Protein AF-A0A0N1IF78-F1 (afdb_monomer)

InterPro domains:
  IPR001763 Rhodanese-like domain [PF00581] (11-45)
  IPR001763 Rhodanese-like domain [PS50206] (18-50)
  IPR036873 Rhodanese-like domain superfamily [G3DSA:3.40.250.10] (2-56)
  IPR036873 Rhodanese-like domain superfamily [SSF52821] (3-50)

pLDDT: mean 84.92, std 12.82, range [50.12, 96.19]

Mean predicted aligned error: 6.22 Å

Solvent-accessible surface area (backbone atoms only — not comparable to full-atom values): 3750 Å² total; per-residue (Å²): 135,82,61,70,92,80,56,80,55,73,77,59,46,70,69,42,56,80,38,88,93,56,84,47,76,37,50,58,55,72,65,58,35,73,75,72,52,73,67,70,80,47,46,78,54,34,58,69,58,61,52,55,61,65,70,71,114

Foldseek 3Di:
DDDPVPDDDPVVVVVPLPPPVDAAEAQDDPVCCVVPNDRRRHDYDHPVNVVVVVVPD

Organism: Papilio machaon (NCBI:txid76193)

Structure (mmCIF, N/CA/C/O backbone):
data_AF-A0A0N1IF78-F1
#
_entry.id   AF-A0A0N1IF78-F1
#
loop_
_atom_site.group_PDB
_atom_site.id
_atom_site.type_symbol
_atom_site.label_atom_id
_atom_site.label_alt_id
_atom_site.label_comp_id
_atom_site.label_asym_id
_atom_site.label_entity_id
_atom_site.label_seq_id
_atom_site.pdbx_PDB_ins_code
_atom_site.Cartn_x
_atom_site.Cartn_y
_atom_site.Cartn_z
_atom_site.occupancy
_atom_site.B_iso_or_equiv
_atom_site.auth_seq_id
_atom_site.auth_comp_id
_atom_site.auth_asym_id
_at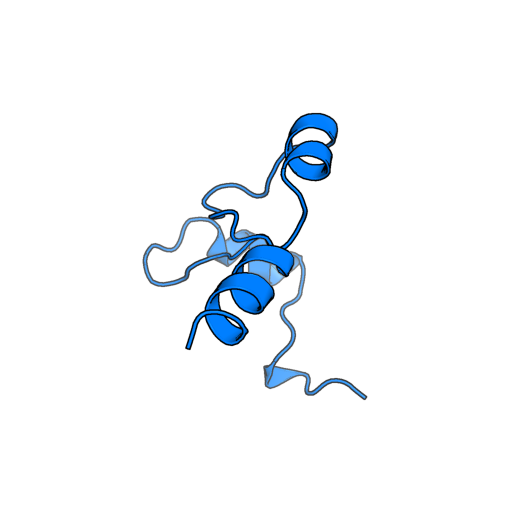om_site.auth_atom_id
_atom_site.pdbx_PDB_model_num
ATOM 1 N N . MET A 1 1 ? -13.610 -17.747 -4.563 1.00 72.75 1 MET A N 1
ATOM 2 C CA . MET A 1 1 ? -14.215 -16.524 -3.984 1.00 72.75 1 MET A CA 1
ATOM 3 C C . MET A 1 1 ? -13.300 -16.049 -2.866 1.00 72.75 1 MET A C 1
ATOM 5 O O . MET A 1 1 ? -12.800 -16.895 -2.135 1.00 72.75 1 MET A O 1
ATOM 9 N N . VAL A 1 2 ? -13.002 -14.751 -2.783 1.00 80.00 2 VAL A N 1
ATOM 10 C CA . VAL A 1 2 ? -12.196 -14.177 -1.689 1.00 80.00 2 VAL A CA 1
ATOM 11 C C . VAL A 1 2 ? -13.047 -14.049 -0.427 1.00 80.00 2 VAL A C 1
ATOM 13 O O . VAL A 1 2 ? -14.230 -13.734 -0.522 1.00 80.00 2 VAL A O 1
ATOM 16 N N . ASP A 1 3 ? -12.460 -14.322 0.740 1.00 92.25 3 ASP A N 1
ATOM 17 C CA . ASP A 1 3 ? -13.125 -14.127 2.032 1.00 92.25 3 ASP A CA 1
ATOM 18 C C . ASP A 1 3 ? -13.366 -12.621 2.249 1.00 92.25 3 ASP A C 1
ATOM 20 O O . ASP A 1 3 ? -12.383 -11.876 2.327 1.00 92.25 3 ASP A O 1
ATOM 24 N N . PRO A 1 4 ? -14.625 -12.151 2.367 1.00 88.19 4 PRO A N 1
ATOM 25 C CA . PRO A 1 4 ? -14.930 -10.736 2.572 1.00 88.19 4 PRO A CA 1
ATOM 26 C C . PRO A 1 4 ? -14.252 -10.145 3.811 1.00 88.19 4 PRO A C 1
ATOM 28 O O . PRO A 1 4 ? -13.980 -8.953 3.846 1.00 88.19 4 PRO A O 1
ATOM 31 N N . LYS A 1 5 ? -13.918 -10.968 4.816 1.00 90.06 5 LYS A N 1
ATOM 3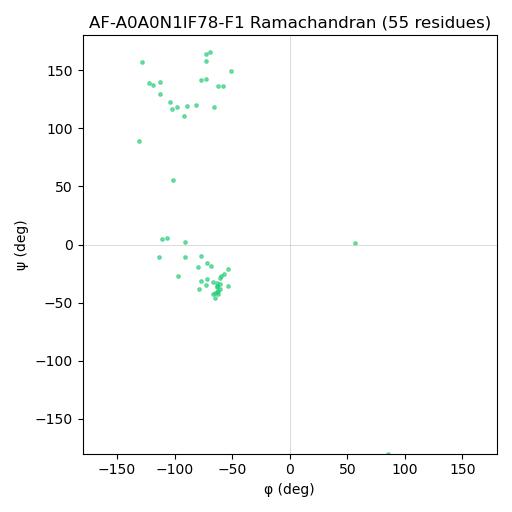2 C CA . LYS A 1 5 ? -13.197 -10.522 6.020 1.00 90.06 5 LYS A CA 1
ATOM 33 C C . LYS A 1 5 ? -11.728 -10.182 5.759 1.00 90.06 5 LYS A C 1
ATOM 35 O O . LYS A 1 5 ? -11.089 -9.567 6.606 1.00 90.06 5 LYS A O 1
ATOM 40 N N . ARG A 1 6 ? -11.178 -10.612 4.620 1.00 91.69 6 ARG A N 1
ATOM 41 C CA . ARG A 1 6 ? -9.782 -10.388 4.204 1.00 91.69 6 ARG A CA 1
ATOM 42 C C . ARG A 1 6 ? -9.652 -9.360 3.084 1.00 91.69 6 ARG A C 1
ATOM 44 O O . ARG A 1 6 ? -8.560 -9.179 2.553 1.00 91.69 6 ARG A O 1
ATOM 51 N N . VAL A 1 7 ? -10.751 -8.712 2.709 1.00 92.06 7 VAL A N 1
ATOM 52 C CA . VAL A 1 7 ? -10.788 -7.685 1.671 1.00 92.06 7 VAL A CA 1
ATOM 53 C C . VAL A 1 7 ? -11.266 -6.392 2.310 1.00 92.06 7 VAL A C 1
ATOM 55 O O . VAL A 1 7 ? -12.195 -6.396 3.111 1.00 92.06 7 VAL A O 1
ATOM 58 N N . VAL A 1 8 ? -10.622 -5.283 1.960 1.00 90.94 8 VAL A N 1
ATOM 59 C CA . VAL A 1 8 ? -11.031 -3.946 2.391 1.00 90.94 8 VAL A CA 1
ATOM 60 C C . VAL A 1 8 ? -11.510 -3.161 1.176 1.00 90.94 8 VAL A C 1
ATOM 62 O O . VAL A 1 8 ? -10.932 -3.282 0.094 1.00 90.94 8 VAL A O 1
ATOM 65 N N . SER A 1 9 ? -12.584 -2.392 1.344 1.00 93.25 9 SER A N 1
ATOM 66 C CA . SER A 1 9 ? -13.081 -1.479 0.314 1.00 93.25 9 SER A CA 1
ATOM 67 C C . SER A 1 9 ? -12.164 -0.259 0.181 1.00 93.25 9 SER A C 1
ATOM 69 O O . SER A 1 9 ? -11.354 0.036 1.068 1.00 93.25 9 SER A O 1
ATOM 71 N N . TYR A 1 10 ? -12.302 0.477 -0.920 1.00 91.50 10 TYR A N 1
ATOM 72 C CA . TYR A 1 10 ? -11.566 1.724 -1.108 1.00 91.50 10 TYR A CA 1
ATOM 73 C C . TYR A 1 10 ? -11.983 2.780 -0.072 1.00 91.50 10 TYR A C 1
ATOM 75 O O . TYR A 1 10 ? -11.139 3.440 0.533 1.00 91.50 10 TYR A O 1
ATOM 83 N N . GLU A 1 11 ? -13.282 2.885 0.196 1.00 93.25 11 GLU A N 1
ATOM 84 C CA . GLU A 1 11 ? -13.882 3.835 1.129 1.00 93.25 11 GLU A CA 1
ATOM 85 C C . GLU A 1 11 ? -13.409 3.597 2.567 1.00 93.25 11 GLU A C 1
ATOM 87 O O . GLU A 1 11 ? -13.179 4.545 3.321 1.00 93.25 11 GLU A O 1
ATOM 92 N N . ASP A 1 12 ? -13.227 2.336 2.957 1.00 90.25 12 ASP A N 1
ATOM 93 C CA . ASP A 1 12 ? -12.687 1.992 4.270 1.00 90.25 12 ASP A CA 1
ATOM 94 C C . ASP A 1 12 ? -11.172 2.197 4.337 1.00 90.25 12 ASP A C 1
ATOM 96 O O . ASP A 1 12 ? -10.658 2.593 5.385 1.00 90.25 12 ASP A O 1
ATOM 100 N N . MET A 1 13 ? -10.454 2.015 3.224 1.00 89.75 13 MET A N 1
ATOM 101 C CA . MET A 1 13 ? -9.021 2.306 3.136 1.00 89.75 13 MET A CA 1
ATOM 102 C C . MET A 1 13 ? -8.733 3.796 3.381 1.00 89.75 13 MET A C 1
ATOM 104 O O . MET A 1 13 ? -7.822 4.122 4.142 1.00 89.75 13 MET A O 1
ATOM 108 N N . LEU A 1 14 ? -9.571 4.703 2.865 1.00 90.00 14 LEU A N 1
ATOM 109 C CA . LEU A 1 14 ? -9.464 6.149 3.118 1.00 90.00 14 LEU A CA 1
ATOM 110 C C . LEU A 1 14 ? -9.567 6.533 4.604 1.00 90.00 14 LEU A C 1
ATOM 112 O O . LEU A 1 14 ? -9.008 7.545 5.018 1.00 90.00 14 LEU A O 1
ATOM 116 N N . LYS A 1 15 ? -10.246 5.731 5.430 1.00 88.19 15 LYS A N 1
ATOM 117 C CA . LYS A 1 15 ? -10.321 5.957 6.885 1.00 88.19 15 LYS A CA 1
ATOM 118 C C . LYS A 1 15 ? -9.062 5.470 7.611 1.00 88.19 15 LYS A C 1
ATOM 120 O O . LYS A 1 15 ? -8.817 5.866 8.747 1.00 88.19 15 LYS A O 1
ATOM 125 N N . VAL A 1 16 ? -8.291 4.588 6.972 1.00 85.19 16 VAL A N 1
ATOM 126 C CA . VAL A 1 16 ? -7.158 3.855 7.554 1.00 85.19 16 VAL A CA 1
ATOM 127 C C . VAL A 1 16 ? -5.809 4.506 7.254 1.00 85.19 16 VAL A C 1
ATOM 129 O O . VAL A 1 16 ? -4.903 4.376 8.067 1.00 85.19 16 VAL A O 1
ATOM 132 N N . ILE A 1 17 ? -5.666 5.253 6.154 1.00 85.81 17 ILE A N 1
ATOM 133 C CA . ILE A 1 17 ? -4.389 5.881 5.744 1.00 85.81 17 ILE A CA 1
ATOM 134 C C . ILE A 1 17 ? -3.724 6.762 6.819 1.00 85.81 17 ILE A C 1
ATOM 136 O O . ILE A 1 17 ? -2.517 6.991 6.753 1.00 85.81 17 ILE A O 1
ATOM 140 N N . HIS A 1 18 ? -4.485 7.246 7.803 1.00 80.56 18 HIS A N 1
ATOM 141 C CA . HIS A 1 18 ? -3.995 8.098 8.890 1.00 80.56 18 HIS A CA 1
ATOM 142 C C . HIS A 1 18 ? -3.994 7.417 10.270 1.00 80.56 18 HIS A C 1
ATOM 144 O O . HIS A 1 18 ? -3.689 8.074 11.262 1.00 80.56 18 HIS A O 1
ATOM 150 N N . GLN A 1 19 ? -4.331 6.126 10.356 1.00 86.69 19 GLN A N 1
ATOM 151 C CA . GLN A 1 19 ? -4.376 5.387 11.622 1.00 86.69 19 GLN A CA 1
ATOM 152 C C . GLN A 1 19 ? -3.009 4.758 11.928 1.00 86.69 19 GLN A C 1
ATOM 154 O O . GLN A 1 19 ? -2.551 3.924 11.145 1.00 86.69 19 GLN A O 1
ATOM 159 N N . PRO A 1 20 ? -2.352 5.107 13.049 1.00 82.88 20 PRO A N 1
ATOM 160 C CA . PRO A 1 20 ? -1.036 4.568 13.388 1.00 82.88 20 PRO A CA 1
ATOM 161 C C . PRO A 1 20 ? -1.062 3.072 13.746 1.00 82.88 20 PRO A C 1
ATOM 163 O O . PRO A 1 20 ? -0.027 2.415 13.686 1.00 82.88 20 PRO A O 1
ATOM 166 N N . GLU A 1 21 ? -2.222 2.506 14.092 1.00 91.38 21 GLU A N 1
ATOM 167 C CA . GLU A 1 21 ? -2.369 1.092 14.460 1.00 91.38 21 GLU A CA 1
ATOM 168 C C . GLU A 1 21 ? -2.350 0.145 13.250 1.00 91.38 21 GLU A C 1
ATOM 170 O O . GLU A 1 21 ? -2.316 -1.076 13.418 1.00 91.38 21 GLU A O 1
ATOM 175 N N . LYS A 1 22 ? -2.409 0.680 12.025 1.00 89.00 22 LYS A N 1
ATOM 176 C CA . LYS A 1 22 ? -2.496 -0.104 10.791 1.00 89.00 22 LYS A CA 1
ATOM 177 C C . LYS A 1 22 ? -1.344 0.228 9.856 1.00 89.00 22 LYS A C 1
ATOM 179 O O . LYS A 1 22 ? -0.988 1.383 9.660 1.00 89.00 22 LYS A O 1
ATOM 184 N N . VAL A 1 23 ? -0.791 -0.811 9.234 1.00 90.94 23 VAL A N 1
ATOM 185 C CA . VAL A 1 23 ? 0.314 -0.687 8.279 1.00 90.94 23 VAL A CA 1
ATOM 186 C C . VAL A 1 23 ? -0.174 -1.063 6.889 1.00 90.94 23 VAL A C 1
ATOM 188 O O . VAL A 1 23 ? -0.755 -2.129 6.690 1.00 90.94 23 VAL A O 1
ATOM 191 N N . ILE A 1 24 ? 0.093 -0.190 5.919 1.00 93.00 24 ILE A N 1
ATOM 192 C CA . ILE A 1 24 ? -0.180 -0.437 4.504 1.00 93.00 24 ILE A CA 1
ATOM 193 C C . ILE A 1 24 ? 1.120 -0.908 3.853 1.00 93.00 24 ILE A C 1
ATOM 1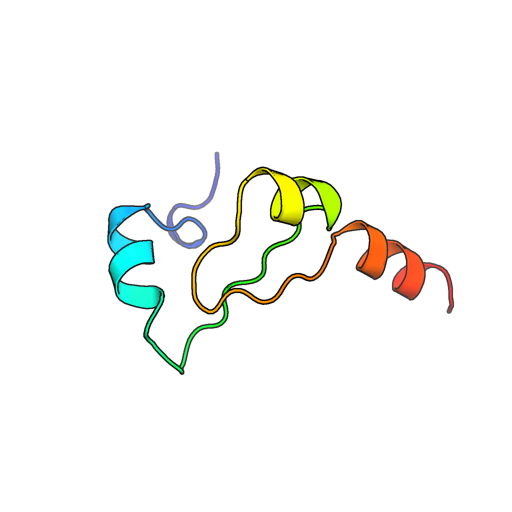95 O O . ILE A 1 24 ? 2.109 -0.174 3.827 1.00 93.00 24 ILE A O 1
ATOM 199 N N . ILE A 1 25 ? 1.112 -2.129 3.320 1.00 92.94 25 ILE A N 1
ATOM 200 C CA . ILE A 1 25 ? 2.256 -2.706 2.610 1.00 92.94 25 ILE A CA 1
ATOM 201 C C . ILE A 1 25 ? 1.992 -2.616 1.108 1.00 92.94 25 ILE A C 1
ATOM 203 O O . ILE A 1 25 ? 1.058 -3.231 0.596 1.00 92.94 25 ILE A O 1
ATOM 207 N N . ASP A 1 26 ? 2.827 -1.857 0.404 1.00 92.75 26 ASP A N 1
ATOM 208 C CA . ASP A 1 26 ? 2.815 -1.770 -1.053 1.00 92.75 26 ASP A CA 1
ATOM 209 C C . ASP A 1 26 ? 3.786 -2.808 -1.621 1.00 92.75 26 ASP A C 1
ATOM 211 O O . ASP A 1 26 ? 5.001 -2.697 -1.454 1.00 92.75 26 ASP A O 1
ATOM 215 N N . VAL A 1 27 ? 3.255 -3.842 -2.266 1.00 93.75 27 VAL A N 1
ATOM 216 C CA . VAL A 1 27 ? 4.043 -4.979 -2.768 1.00 93.75 27 VAL A CA 1
ATOM 217 C C . VAL A 1 27 ? 4.541 -4.808 -4.206 1.00 93.75 27 VAL A C 1
ATOM 219 O O . VAL A 1 27 ? 5.168 -5.723 -4.749 1.00 93.75 27 VAL A O 1
ATOM 222 N N . ARG A 1 28 ? 4.265 -3.654 -4.828 1.00 93.56 28 ARG A N 1
ATOM 223 C CA . ARG A 1 28 ? 4.674 -3.336 -6.204 1.00 93.56 28 ARG A CA 1
ATOM 224 C C . ARG A 1 28 ? 6.184 -3.140 -6.319 1.00 93.56 28 ARG A C 1
ATOM 226 O O . ARG A 1 28 ? 6.889 -2.961 -5.320 1.00 93.56 28 ARG A O 1
ATOM 233 N N . ASN A 1 29 ? 6.689 -3.142 -7.550 1.00 93.00 29 ASN A N 1
ATOM 234 C CA . ASN A 1 29 ? 8.080 -2.790 -7.810 1.00 93.00 29 ASN A CA 1
ATOM 235 C C . ASN A 1 29 ? 8.315 -1.284 -7.643 1.00 93.00 29 ASN A C 1
ATOM 237 O O . ASN A 1 29 ? 7.408 -0.460 -7.779 1.00 93.00 29 ASN A O 1
ATOM 241 N N . ILE A 1 30 ? 9.574 -0.921 -7.396 1.00 91.75 30 ILE A N 1
ATOM 242 C CA . ILE A 1 30 ? 9.973 0.470 -7.162 1.00 91.75 30 ILE A CA 1
ATOM 243 C C . ILE A 1 30 ? 9.660 1.376 -8.367 1.00 91.75 30 ILE A C 1
ATOM 245 O O . ILE A 1 30 ? 9.305 2.540 -8.186 1.00 91.75 30 ILE A O 1
ATOM 249 N N . ASP A 1 31 ? 9.758 0.852 -9.592 1.00 94.06 31 ASP A N 1
ATOM 250 C CA . ASP A 1 31 ? 9.565 1.636 -10.816 1.00 94.06 31 ASP A CA 1
ATOM 251 C C . ASP A 1 31 ? 8.090 1.986 -11.047 1.00 94.06 31 ASP A C 1
ATOM 253 O O . ASP A 1 31 ? 7.774 3.104 -11.450 1.00 94.06 31 ASP A O 1
ATOM 257 N N . GLU A 1 32 ? 7.174 1.085 -10.682 1.00 94.38 32 GLU A N 1
ATOM 258 C CA . GLU A 1 32 ? 5.728 1.334 -10.720 1.00 94.38 32 GLU A CA 1
ATOM 259 C C . GLU A 1 32 ? 5.338 2.462 -9.753 1.00 94.38 32 GLU A C 1
ATOM 261 O O . GLU A 1 32 ? 4.540 3.340 -10.093 1.00 94.38 32 GLU A O 1
ATOM 266 N N . ILE A 1 33 ? 5.944 2.476 -8.560 1.00 94.56 33 ILE A N 1
ATOM 267 C CA . ILE A 1 33 ? 5.738 3.523 -7.550 1.00 94.56 33 ILE A CA 1
ATOM 268 C C . ILE A 1 33 ? 6.287 4.865 -8.028 1.00 94.56 33 ILE A C 1
ATOM 270 O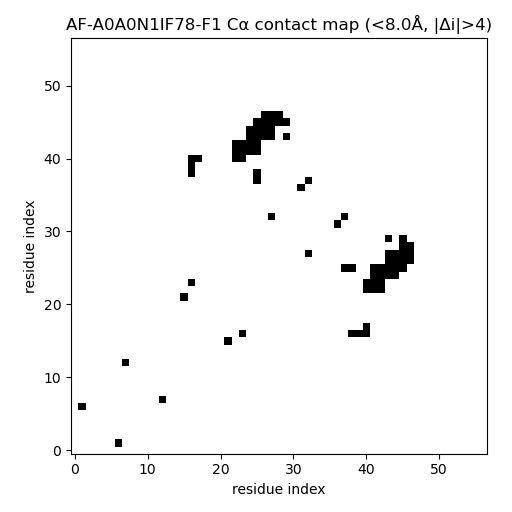 O . ILE A 1 33 ? 5.631 5.890 -7.854 1.00 94.56 33 ILE A O 1
ATOM 274 N N . LYS A 1 34 ? 7.474 4.880 -8.643 1.00 93.19 34 LYS A N 1
ATOM 275 C CA . LYS A 1 34 ? 8.060 6.109 -9.195 1.00 93.19 34 LYS A CA 1
ATOM 276 C C . LYS A 1 34 ? 7.207 6.696 -10.320 1.00 93.19 34 LYS A C 1
ATOM 278 O O . LYS A 1 34 ? 7.115 7.914 -10.419 1.00 93.19 34 LYS A O 1
ATOM 283 N N . ALA A 1 35 ? 6.584 5.848 -11.138 1.00 96.19 35 ALA A N 1
ATOM 284 C CA . ALA A 1 35 ? 5.761 6.281 -12.263 1.00 96.19 35 ALA A CA 1
ATOM 285 C C . ALA A 1 35 ? 4.356 6.758 -11.853 1.00 96.19 35 ALA A C 1
ATOM 287 O O . ALA A 1 35 ? 3.847 7.714 -12.428 1.00 96.19 35 ALA A O 1
ATOM 288 N N . THR A 1 36 ? 3.720 6.097 -10.879 1.00 94.31 36 THR A N 1
ATOM 289 C CA . THR A 1 36 ? 2.290 6.309 -10.553 1.00 94.31 36 THR A CA 1
ATOM 290 C C . THR A 1 36 ? 2.038 6.934 -9.183 1.00 94.31 36 THR A C 1
ATOM 292 O O . THR A 1 36 ? 0.920 7.351 -8.887 1.00 94.31 36 THR A O 1
ATOM 295 N N . GLY A 1 37 ? 3.067 7.014 -8.341 1.00 92.31 37 GLY A N 1
ATOM 296 C CA . GLY A 1 37 ? 2.948 7.395 -6.942 1.00 92.31 37 GLY A CA 1
ATOM 297 C C . GLY A 1 37 ? 2.613 6.218 -6.021 1.00 92.31 37 GLY A C 1
ATOM 298 O O . GLY A 1 37 ? 2.480 5.056 -6.422 1.00 92.31 37 GLY A O 1
ATOM 299 N N . LYS A 1 38 ? 2.493 6.532 -4.729 1.00 92.62 38 LYS A N 1
ATOM 300 C CA . LYS A 1 38 ? 2.167 5.569 -3.673 1.00 92.62 38 LYS A CA 1
ATOM 301 C C . LYS A 1 38 ? 1.005 6.049 -2.824 1.00 92.62 38 LYS A C 1
ATOM 303 O O . LYS A 1 38 ? 0.770 7.249 -2.698 1.00 92.62 38 LYS A O 1
ATOM 308 N N . ILE A 1 39 ? 0.337 5.097 -2.182 1.00 91.62 39 ILE A N 1
ATOM 309 C CA . ILE A 1 39 ? -0.655 5.399 -1.153 1.00 91.62 39 ILE A CA 1
ATOM 310 C C . ILE A 1 39 ? 0.066 6.116 0.007 1.00 91.62 39 ILE A C 1
ATOM 312 O O . ILE A 1 39 ? 1.169 5.695 0.387 1.00 91.62 39 ILE A O 1
ATOM 316 N N . PRO A 1 40 ? -0.499 7.196 0.576 1.00 90.50 40 PRO A N 1
ATOM 317 C CA . PRO A 1 40 ? 0.045 7.824 1.779 1.00 90.50 40 PRO A CA 1
ATOM 318 C C . PRO A 1 40 ? 0.276 6.796 2.894 1.00 90.50 40 PRO A C 1
ATOM 320 O O . PRO A 1 40 ? -0.418 5.789 2.935 1.00 90.50 40 PRO A O 1
ATOM 323 N N . SER A 1 41 ? 1.282 7.028 3.744 1.00 89.44 41 SER A N 1
ATOM 324 C CA . SER A 1 41 ? 1.712 6.130 4.841 1.00 89.44 41 SER A CA 1
ATOM 325 C C . SER A 1 41 ? 2.104 4.690 4.458 1.00 89.44 41 SER A C 1
ATOM 327 O O . SER A 1 41 ? 2.535 3.930 5.324 1.00 89.44 41 SER A O 1
ATOM 329 N N . SER A 1 42 ? 2.066 4.321 3.171 1.00 92.94 42 SER A N 1
ATOM 330 C CA . SER A 1 42 ? 2.482 2.987 2.729 1.00 92.94 42 SER A CA 1
ATOM 331 C C . SER A 1 42 ? 3.998 2.775 2.772 1.00 92.94 42 SER A C 1
ATOM 333 O O . SER A 1 42 ? 4.802 3.659 2.430 1.00 92.94 42 SER A O 1
ATOM 335 N N . ILE A 1 43 ? 4.369 1.554 3.163 1.00 92.44 43 ILE A N 1
ATOM 336 C CA . ILE A 1 43 ? 5.732 1.024 3.152 1.00 92.44 43 ILE A CA 1
ATOM 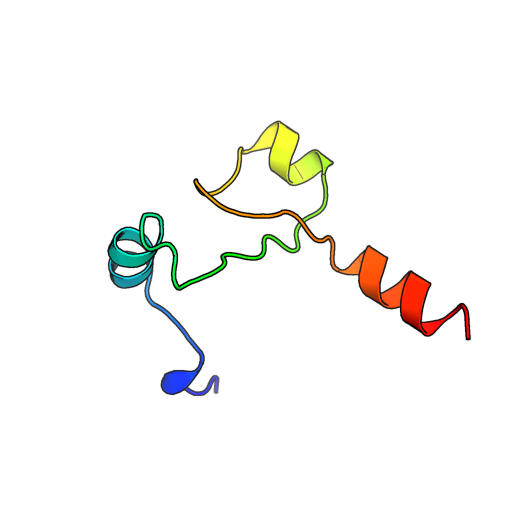337 C C . ILE A 1 43 ? 5.850 0.074 1.964 1.00 92.44 43 ILE A C 1
ATOM 339 O O . ILE A 1 43 ? 5.093 -0.890 1.858 1.00 92.44 43 ILE A O 1
ATOM 343 N N . ASN A 1 44 ? 6.801 0.333 1.068 1.00 93.12 44 ASN A N 1
ATOM 344 C CA . ASN A 1 44 ? 7.039 -0.549 -0.067 1.00 93.12 44 ASN A CA 1
ATOM 345 C C . ASN A 1 44 ? 7.895 -1.749 0.349 1.00 93.12 44 ASN A C 1
ATOM 347 O O . ASN A 1 44 ? 9.032 -1.578 0.782 1.00 93.12 44 ASN A O 1
ATOM 351 N N . ILE A 1 45 ? 7.350 -2.955 0.191 1.00 92.56 45 ILE A N 1
ATOM 352 C CA . ILE A 1 45 ? 8.064 -4.221 0.368 1.00 92.56 45 ILE A CA 1
ATOM 353 C C . ILE A 1 45 ? 7.768 -5.088 -0.864 1.00 92.56 45 ILE A C 1
ATOM 355 O O . ILE A 1 45 ? 6.789 -5.838 -0.860 1.00 92.56 45 ILE A O 1
ATOM 359 N N . PRO A 1 46 ? 8.575 -4.982 -1.938 1.00 91.81 46 PRO A N 1
ATOM 360 C CA . PRO A 1 46 ? 8.319 -5.694 -3.186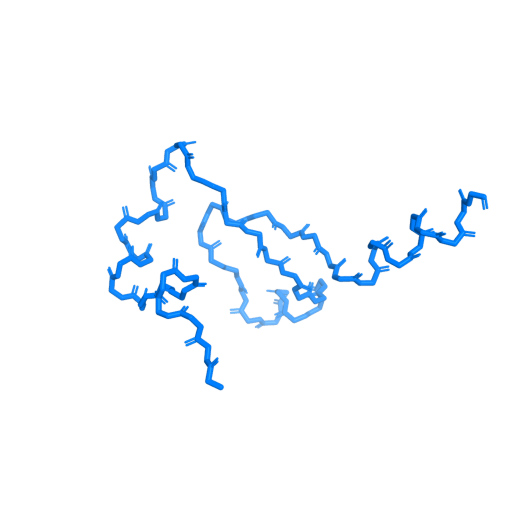 1.00 91.81 46 PRO A CA 1
ATOM 361 C C . PRO A 1 46 ? 8.251 -7.211 -2.980 1.00 91.81 46 PRO A C 1
ATOM 363 O O . PRO A 1 46 ? 9.115 -7.784 -2.311 1.00 91.81 46 PRO A O 1
ATOM 366 N N . CYS A 1 47 ? 7.278 -7.890 -3.599 1.00 83.94 47 CYS A N 1
ATOM 367 C CA . CYS A 1 47 ? 7.105 -9.346 -3.456 1.00 83.94 47 CYS A CA 1
ATOM 368 C C . CYS A 1 47 ? 8.377 -10.148 -3.774 1.00 83.94 47 CYS A C 1
ATOM 370 O O . CYS A 1 47 ? 8.670 -11.137 -3.100 1.00 83.94 47 CYS A O 1
ATOM 372 N N . ASN A 1 48 ? 9.171 -9.693 -4.747 1.00 77.81 48 ASN A N 1
ATOM 373 C CA . ASN A 1 48 ? 10.425 -10.348 -5.116 1.00 77.81 48 ASN A CA 1
ATOM 374 C C . ASN A 1 48 ? 11.428 -10.387 -3.951 1.00 77.81 48 ASN A C 1
ATOM 376 O O . ASN A 1 48 ? 12.197 -11.337 -3.849 1.00 77.81 48 ASN A O 1
ATOM 380 N N . CYS A 1 49 ? 11.384 -9.423 -3.025 1.00 65.44 49 CYS A N 1
ATOM 381 C CA . CYS A 1 49 ? 12.254 -9.389 -1.850 1.00 65.44 49 CYS A CA 1
ATOM 382 C C . CYS A 1 49 ? 12.038 -10.609 -0.933 1.00 65.44 49 CYS A C 1
ATOM 384 O O . CYS A 1 49 ? 13.004 -11.239 -0.504 1.00 65.44 49 CYS A O 1
ATOM 386 N N . PHE A 1 50 ? 10.784 -11.016 -0.697 1.00 60.91 50 PHE A N 1
ATOM 387 C CA . PHE A 1 50 ? 10.467 -12.192 0.130 1.00 60.91 50 PHE A CA 1
ATOM 388 C C . PHE A 1 50 ? 10.996 -13.495 -0.465 1.00 60.91 50 PHE A C 1
ATOM 390 O O . PHE A 1 50 ? 11.385 -14.409 0.264 1.00 60.91 50 PHE A O 1
ATOM 397 N N . ILE A 1 51 ? 11.020 -13.577 -1.793 1.00 58.44 51 ILE A N 1
ATOM 398 C CA . ILE A 1 51 ? 11.541 -14.736 -2.507 1.00 58.44 51 ILE A CA 1
ATOM 399 C C . ILE A 1 51 ? 13.049 -14.862 -2.234 1.00 58.44 51 ILE A C 1
ATOM 401 O O . ILE A 1 51 ? 13.499 -15.933 -1.837 1.00 58.44 51 ILE A O 1
ATOM 405 N N . TYR A 1 52 ? 13.816 -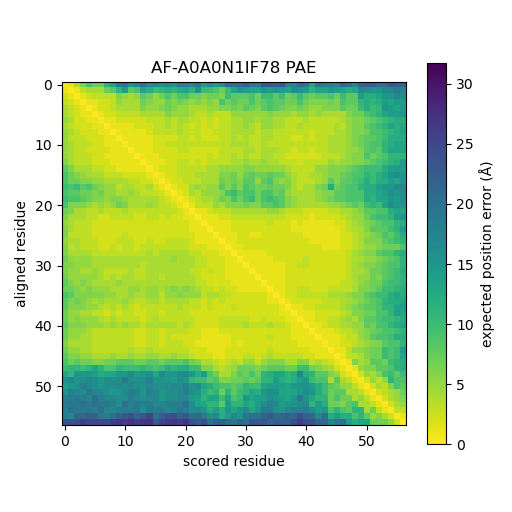13.769 -2.309 1.00 57.59 52 TYR A N 1
ATOM 406 C CA . TYR A 1 52 ? 15.255 -13.783 -2.002 1.00 57.59 52 TYR A CA 1
ATOM 407 C C . TYR A 1 52 ? 15.583 -14.217 -0.566 1.00 57.59 52 TYR A C 1
ATOM 409 O O . TYR A 1 52 ? 16.537 -14.973 -0.371 1.00 57.59 52 TYR A O 1
ATOM 417 N N . PHE A 1 53 ? 14.783 -13.806 0.426 1.00 56.84 53 PHE A N 1
ATOM 418 C CA . PHE A 1 53 ? 14.944 -14.273 1.810 1.00 56.84 53 PHE A CA 1
ATOM 419 C C . PHE A 1 53 ? 14.639 -15.765 1.975 1.00 56.84 53 PHE A C 1
ATOM 421 O O . PHE A 1 53 ? 15.259 -16.428 2.802 1.00 56.84 53 PHE A O 1
ATOM 428 N N . LYS A 1 54 ? 13.705 -16.311 1.188 1.00 56.16 54 LYS A N 1
ATOM 429 C CA . LYS A 1 54 ? 13.373 -17.740 1.226 1.00 56.16 54 LYS A CA 1
ATOM 430 C C . LYS A 1 54 ? 14.468 -18.619 0.611 1.00 56.16 54 LYS A C 1
ATOM 432 O O . LYS A 1 54 ? 14.611 -19.758 1.038 1.00 56.16 54 LYS A O 1
ATOM 437 N N . TYR A 1 55 ? 15.219 -18.103 -0.363 1.00 57.03 55 TYR A N 1
ATOM 438 C CA . TYR A 1 55 ? 16.285 -18.844 -1.051 1.00 57.03 55 TYR A CA 1
ATOM 439 C C . TYR A 1 55 ? 17.680 -18.705 -0.413 1.00 57.03 55 TYR A C 1
ATOM 441 O O . TYR A 1 55 ? 18.573 -19.457 -0.784 1.00 57.03 55 TYR A O 1
ATOM 449 N N . ASN A 1 56 ? 17.882 -17.791 0.545 1.00 53.03 56 ASN A N 1
ATOM 450 C CA . ASN A 1 56 ? 19.129 -17.665 1.320 1.00 53.03 56 ASN A CA 1
ATOM 451 C C . ASN A 1 56 ? 18.990 -18.287 2.720 1.00 53.03 56 ASN A C 1
ATOM 453 O O . ASN A 1 56 ? 19.189 -17.611 3.733 1.00 53.03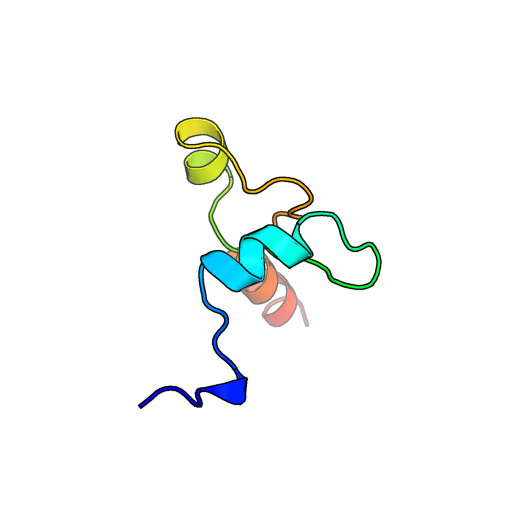 56 ASN A O 1
ATOM 457 N N . LYS A 1 57 ? 18.609 -19.565 2.783 1.00 50.12 57 LYS A N 1
ATOM 458 C CA . LYS A 1 57 ? 18.619 -20.353 4.017 1.00 50.12 57 LYS A CA 1
AT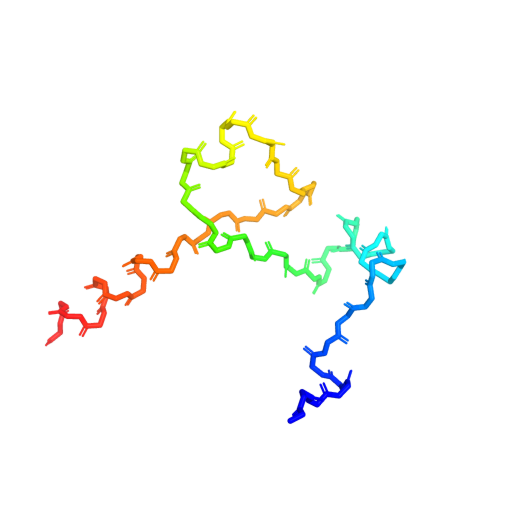OM 459 C C . LYS A 1 57 ? 19.066 -21.780 3.755 1.00 50.12 57 LYS A C 1
ATOM 461 O O . LYS A 1 57 ? 18.586 -22.356 2.756 1.00 50.12 57 LYS A O 1
#

Nearest PDB structures (foldseek):
  6bev-assembly1_A  TM=7.645E-01  e=4.012E-01  Homo sapiens
  3nt6-assembly1_B  TM=6.764E-01  e=7.623E-01  Shewanella loihica PV-4
  3nta-assembly1_A  TM=6.948E-01  e=1.256E+00  Shewanella loihica PV-4
  3aax-assembly1_A  TM=7.880E-01  e=6.958E+00  Mycobacterium tuberculosis
  3k9r-assembly1_C-2  TM=4.093E-01  e=3.662E+00  Nostoc sp. PCC 7120 = FACHB-418

Sequence (57 aa):
MVDPKRVVSYEDMLKVIHQPEKVIIDVRNIDEIKATGKIPSSINIPCNCFIYFKYNK

Secondary structure (DSSP, 8-state):
---GGG---HHHHHHHTT-TT---EE-S-HHHHHHH---TTPEE--HHHHHHHHH--

Radius of gyration: 13.89 Å; Cα contacts (8 Å, |Δi|>4): 40; chains: 1; bounding box: 34×28×27 Å